Protein AF-A0A328P4Y3-F1 (afdb_monomer_lite)

pLDDT: mean 81.54, std 21.52, range [33.09, 98.69]

Organism: NCBI:txid1379159

Foldseek 3Di:
DDDDDDDDDDDDDDDDDDDDDDPPPPPPPVPPDPQVVLLQVQLVVCQQVLVHSVQSSLLSVLQQQQHKGWGFDQDPVNDHTDIDIDGQLAGHDDSVLSLLLSQLLCQLCVLLVHNRDDPVSSCCQAQWDWDQGPVGIDTHCHSSNCVRVVDDSVVSCVVSQWDQDPVSHTDRPPDD

Sequence (176 aa):
MKKRVKLFSSLGMAVVLCMSGFYASAADLSAAAPGDRESDALTDAYTAFAGSSSNAHALVEGLLNGSRITLVMPSSSGKSSAPTSFTPKTGKLGYDNVRMALALAQAALAKAQITQPTAAQIEAVLNGGAIMAPYGPAQMPGVLALRSRGQVWGNISKALGVKLAADGSVAAADSP

Secondary structure (DSSP, 8-state):
---------------------------------HHHHHHHHHHHHHHHHHTSHHHHHHHHHHHHHT--EEEEE--TTSPPPEEEEE--SSS---HHHHHHHHHHHHHHHHHTT-SS--HHHHHHHHH-EEEEETTEEEEE--HHHHHHTT--HHHHHHHHTEEE-TTS-EEEPPP-

Structure (mmCIF, N/CA/C/O backbone):
data_AF-A0A328P4Y3-F1
#
_entry.id   AF-A0A328P4Y3-F1
#
loop_
_atom_site.group_PDB
_atom_site.id
_atom_site.type_symbol
_atom_site.label_atom_id
_atom_site.label_alt_id
_atom_site.label_comp_id
_atom_site.label_asym_id
_atom_site.label_entity_id
_atom_site.label_seq_id
_atom_site.pdbx_PDB_ins_code
_atom_site.Cartn_x
_atom_site.Cartn_y
_atom_site.Cartn_z
_atom_site.occupancy
_atom_site.B_iso_or_equiv
_atom_site.auth_seq_id
_atom_site.auth_comp_id
_atom_site.auth_asym_id
_atom_site.auth_atom_id
_atom_site.pdbx_PDB_model_num
ATOM 1 N N . MET A 1 1 ? -35.578 -55.097 -15.927 1.00 35.56 1 MET A N 1
ATOM 2 C CA . MET A 1 1 ? -35.135 -56.024 -16.993 1.00 35.56 1 MET A CA 1
ATOM 3 C C . MET A 1 1 ? -35.510 -55.446 -18.358 1.00 35.56 1 MET A C 1
ATOM 5 O O . MET A 1 1 ? -36.675 -55.153 -18.545 1.00 35.56 1 MET A O 1
ATOM 9 N N . LYS A 1 2 ? -34.522 -55.312 -19.265 1.00 36.41 2 LYS A N 1
ATOM 10 C CA . LYS A 1 2 ? -34.615 -55.318 -20.751 1.00 36.41 2 LYS A CA 1
ATOM 11 C C . LYS A 1 2 ? -35.559 -54.271 -21.397 1.00 36.41 2 LYS A C 1
ATOM 13 O O . LYS A 1 2 ? -36.757 -54.480 -21.476 1.00 36.41 2 LYS A O 1
ATOM 18 N N . LYS A 1 3 ? -35.035 -53.090 -21.775 1.00 43.81 3 LYS A N 1
ATOM 19 C CA . LYS A 1 3 ? -34.617 -52.684 -23.152 1.00 43.81 3 LYS A CA 1
ATOM 20 C C . LYS A 1 3 ? -35.649 -53.038 -24.232 1.00 43.81 3 LYS A C 1
ATOM 22 O O . LYS A 1 3 ? -35.906 -54.227 -24.340 1.00 43.81 3 LYS A O 1
ATOM 27 N N . ARG A 1 4 ? -36.047 -52.084 -25.102 1.00 46.25 4 ARG A N 1
ATOM 28 C CA . ARG A 1 4 ? -35.934 -52.163 -26.588 1.00 46.25 4 ARG A CA 1
ATOM 29 C C . ARG A 1 4 ? -36.134 -50.801 -27.273 1.00 46.25 4 ARG A C 1
ATOM 31 O O . ARG A 1 4 ? -37.146 -50.141 -27.095 1.00 46.25 4 ARG A O 1
ATOM 38 N N . VAL A 1 5 ? -35.144 -50.463 -28.094 1.00 41.59 5 VAL A N 1
ATOM 39 C CA . VAL A 1 5 ? -35.124 -49.421 -29.128 1.00 41.59 5 VAL A CA 1
ATOM 40 C C . VAL A 1 5 ? -35.719 -50.002 -30.426 1.00 41.59 5 VAL A C 1
ATOM 42 O O . VAL A 1 5 ? -35.450 -51.162 -30.742 1.00 41.59 5 VAL A O 1
ATOM 45 N N . LYS A 1 6 ? -36.485 -49.197 -31.173 1.00 42.91 6 LYS A N 1
ATOM 46 C CA . LYS A 1 6 ? -36.820 -49.312 -32.614 1.00 42.91 6 LYS A CA 1
ATOM 47 C C . LYS A 1 6 ? -36.834 -47.856 -33.123 1.00 42.91 6 LYS A C 1
ATOM 49 O O . LYS A 1 6 ? -37.567 -47.071 -32.540 1.00 42.91 6 LYS A O 1
ATOM 54 N N . LEU A 1 7 ? -35.936 -47.316 -33.951 1.00 39.72 7 LEU A N 1
ATOM 55 C CA . LEU A 1 7 ? -35.417 -47.638 -35.291 1.00 39.72 7 LEU A CA 1
ATOM 56 C C . LEU A 1 7 ? -36.456 -47.601 -36.443 1.00 39.72 7 LEU A C 1
ATOM 58 O O . LEU A 1 7 ? -37.191 -48.562 -36.641 1.00 39.72 7 LEU A O 1
ATOM 62 N N . PHE A 1 8 ? -36.360 -46.495 -37.203 1.00 40.69 8 PHE A N 1
ATOM 63 C CA . PHE A 1 8 ? -36.543 -46.262 -38.653 1.00 40.69 8 PHE A CA 1
ATOM 64 C C . PHE A 1 8 ? -37.924 -46.171 -39.331 1.00 40.69 8 PHE A C 1
ATOM 66 O O . PHE A 1 8 ? -38.727 -47.093 -39.262 1.00 40.69 8 PHE A O 1
ATOM 73 N N . SER A 1 9 ? -38.078 -45.076 -40.104 1.00 33.09 9 SER A N 1
ATOM 74 C CA . SER A 1 9 ? -38.685 -44.899 -41.455 1.00 33.09 9 SER A CA 1
ATOM 75 C C . SER A 1 9 ? -39.312 -43.486 -41.497 1.00 33.09 9 SER A C 1
ATOM 77 O O . SER A 1 9 ? -40.004 -43.142 -40.550 1.00 33.09 9 SER A O 1
ATOM 79 N N . SER A 1 10 ? -39.124 -42.543 -42.429 1.00 39.12 10 SER A N 1
ATOM 80 C CA . SER A 1 10 ? -38.811 -42.503 -43.867 1.00 39.12 10 SER A CA 1
ATOM 81 C C . SER A 1 10 ? -38.404 -41.043 -44.197 1.00 39.12 10 SER A C 1
ATOM 83 O O . SER A 1 10 ? -39.036 -40.120 -43.693 1.00 39.12 10 SER A O 1
ATOM 85 N N . LEU A 1 11 ? -37.255 -40.790 -44.834 1.00 42.94 11 LEU A N 1
ATOM 86 C CA . LEU A 1 11 ? -37.081 -40.328 -46.230 1.00 42.94 11 LEU A CA 1
ATOM 87 C C . LEU A 1 11 ? -37.892 -39.080 -46.666 1.00 42.94 11 LEU A C 1
ATOM 89 O O . LEU A 1 11 ? -39.115 -39.128 -46.744 1.00 42.94 11 LEU A O 1
ATOM 93 N N . GLY A 1 12 ? -37.184 -38.006 -47.050 1.00 41.88 12 GLY A N 1
ATOM 94 C CA . GLY A 1 12 ? -37.745 -36.829 -47.732 1.00 41.88 12 GLY A CA 1
ATOM 95 C C . GLY A 1 12 ? -36.755 -35.660 -47.849 1.00 41.88 12 GLY A C 1
ATOM 96 O O . GLY A 1 12 ? -36.703 -34.796 -46.985 1.00 41.88 12 GLY A O 1
ATOM 97 N N . MET A 1 13 ? -35.943 -35.671 -48.905 1.00 45.19 13 MET A N 1
ATOM 98 C CA . MET A 1 13 ? -34.891 -34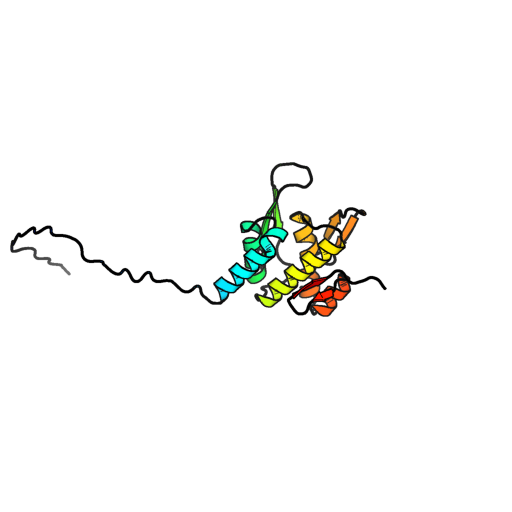.708 -49.265 1.00 45.19 13 MET A CA 1
ATOM 99 C C . MET A 1 13 ? -35.459 -33.415 -49.874 1.00 45.19 13 MET A C 1
ATOM 101 O O . MET A 1 13 ? -36.274 -33.497 -50.785 1.00 45.19 13 MET A O 1
ATOM 105 N N . ALA A 1 14 ? -34.947 -32.247 -49.466 1.00 43.31 14 ALA A N 1
ATOM 106 C CA . ALA A 1 14 ? -34.827 -31.066 -50.332 1.00 43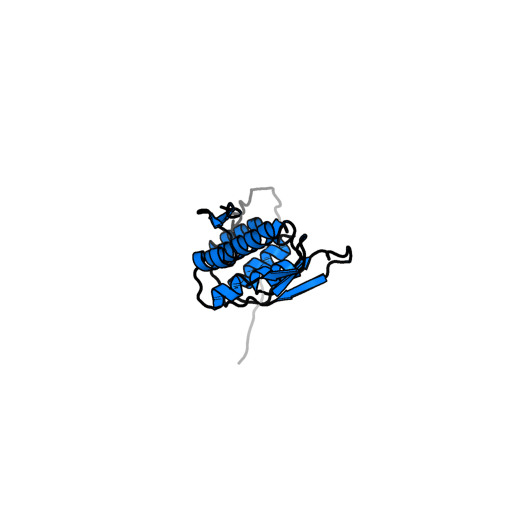.31 14 ALA A CA 1
ATOM 107 C C . ALA A 1 14 ? -33.817 -30.064 -49.747 1.00 43.31 14 ALA A C 1
ATOM 109 O O . ALA A 1 14 ? -34.069 -29.396 -48.747 1.00 43.31 14 ALA A O 1
ATOM 110 N N . VAL A 1 15 ? -32.658 -29.977 -50.398 1.00 53.50 15 VAL A N 1
ATOM 111 C CA . VAL A 1 15 ? -31.688 -28.888 -50.253 1.00 53.50 15 VAL A CA 1
ATOM 112 C C . VAL A 1 15 ? -32.245 -27.667 -50.980 1.00 53.50 15 VAL A C 1
ATOM 114 O O . VAL A 1 15 ? -32.476 -27.739 -52.183 1.00 53.50 15 VAL A O 1
ATOM 117 N N . VAL A 1 16 ? -32.399 -26.543 -50.278 1.00 48.06 16 VAL A N 1
ATOM 118 C CA . VAL A 1 16 ? -32.459 -25.210 -50.893 1.00 48.06 16 VAL A CA 1
ATOM 119 C C . VAL A 1 16 ? -31.560 -24.275 -50.087 1.00 48.06 16 VAL A C 1
ATOM 121 O O . VAL A 1 16 ? -31.859 -23.897 -48.958 1.00 48.06 16 VAL A O 1
ATOM 124 N N . LEU A 1 17 ? -30.421 -23.944 -50.691 1.00 51.50 17 LEU A N 1
ATOM 125 C CA . LEU A 1 17 ? -29.518 -22.860 -50.317 1.00 51.50 17 LEU A CA 1
ATOM 126 C C . LEU A 1 17 ? -30.107 -21.551 -50.855 1.00 51.50 17 LEU A C 1
ATOM 128 O O . LEU A 1 17 ? -30.175 -21.400 -52.071 1.00 51.50 17 LEU A O 1
ATOM 132 N N . CYS A 1 18 ? -30.483 -20.610 -49.984 1.00 34.12 18 CYS A N 1
ATOM 133 C CA . CYS A 1 18 ? -30.640 -19.194 -50.333 1.00 34.12 18 CYS A CA 1
ATOM 134 C C . CYS A 1 18 ? -30.425 -18.286 -49.106 1.00 34.12 18 CYS A C 1
ATOM 136 O O . CYS A 1 18 ? -31.217 -18.278 -48.173 1.00 34.12 18 CYS A O 1
ATOM 138 N N . MET A 1 19 ? -29.311 -17.550 -49.153 1.00 47.19 19 MET A N 1
ATOM 139 C CA . MET A 1 19 ? -29.141 -16.133 -48.795 1.00 47.19 19 MET A CA 1
ATOM 140 C C . MET A 1 19 ? -29.849 -15.547 -47.554 1.00 47.19 19 MET A C 1
ATOM 142 O O . MET A 1 19 ? -31.032 -15.234 -47.562 1.00 47.19 19 MET A O 1
ATOM 146 N N . SER A 1 20 ? -29.006 -15.247 -46.558 1.00 52.22 20 SER A N 1
ATOM 147 C CA . SER A 1 20 ? -28.922 -13.980 -45.806 1.00 52.22 20 SER A CA 1
ATOM 148 C C . SER A 1 20 ? -30.215 -13.340 -45.280 1.00 52.22 20 SER A C 1
ATOM 150 O O . SER A 1 20 ? -30.851 -12.531 -45.950 1.00 52.22 20 SER A O 1
ATOM 152 N N . GLY A 1 21 ? -30.466 -13.554 -43.990 1.00 48.31 21 GLY A N 1
ATOM 153 C CA . GLY A 1 21 ? -31.237 -12.656 -43.137 1.00 48.31 21 GLY A CA 1
ATOM 154 C C . GLY A 1 21 ? -30.592 -12.651 -41.756 1.00 48.31 21 GLY A C 1
ATOM 155 O O . GLY A 1 21 ? -30.420 -13.709 -41.160 1.00 48.31 21 GLY A O 1
ATOM 156 N N . PHE A 1 22 ? -30.150 -11.478 -41.308 1.00 48.09 22 PHE A N 1
ATOM 157 C CA . PHE A 1 22 ? -29.482 -11.225 -40.031 1.00 48.09 22 PHE A CA 1
ATOM 158 C C . PHE A 1 22 ? -30.107 -12.017 -38.867 1.00 48.09 22 PHE A C 1
ATOM 160 O O . PHE A 1 22 ? -31.224 -11.724 -38.444 1.00 48.09 22 PHE A O 1
ATOM 167 N N . TYR A 1 23 ? -29.354 -12.949 -38.277 1.00 52.16 23 TYR A N 1
ATOM 168 C CA . TYR A 1 23 ? -29.547 -13.250 -36.864 1.00 52.16 23 TYR A CA 1
ATOM 169 C C . TYR A 1 23 ? -29.032 -12.029 -36.109 1.00 52.16 23 TYR A C 1
ATOM 171 O O . TYR A 1 23 ? -27.825 -11.803 -36.026 1.00 52.16 23 TYR A O 1
ATOM 179 N N . ALA A 1 24 ? -29.945 -11.212 -35.591 1.00 48.97 24 ALA A N 1
ATOM 180 C CA . ALA A 1 24 ? -29.613 -10.330 -34.490 1.00 48.97 24 ALA A CA 1
ATOM 181 C C . ALA A 1 24 ? -29.243 -11.235 -33.308 1.00 48.97 24 ALA A C 1
ATOM 183 O O . ALA A 1 24 ? -30.097 -11.635 -32.520 1.00 48.97 24 ALA A O 1
ATOM 184 N N . SER A 1 25 ? -27.969 -11.621 -33.221 1.00 52.69 25 SER A N 1
ATOM 185 C CA . SER A 1 25 ? -27.397 -12.036 -31.953 1.00 52.69 25 SER A CA 1
ATOM 186 C C . SER A 1 25 ? -27.574 -10.840 -31.033 1.00 52.69 25 SER A C 1
ATOM 188 O O . SER A 1 25 ? -26.874 -9.837 -31.168 1.00 52.69 25 SER A O 1
ATOM 190 N N . ALA A 1 26 ? -28.546 -10.923 -30.127 1.00 54.84 26 ALA A N 1
ATOM 191 C CA . ALA A 1 26 ? -28.462 -10.182 -28.889 1.00 54.84 26 ALA A CA 1
ATOM 192 C C . ALA A 1 26 ? -27.144 -10.639 -28.263 1.00 54.84 26 ALA A C 1
ATOM 194 O O . ALA A 1 26 ? -27.047 -11.741 -27.730 1.00 54.84 26 ALA A O 1
ATOM 195 N N . ALA A 1 27 ? -26.083 -9.858 -28.470 1.00 52.09 27 ALA A N 1
ATOM 196 C CA . ALA A 1 27 ? -24.907 -9.980 -27.648 1.00 52.09 27 ALA A CA 1
ATOM 197 C C . ALA A 1 27 ? -25.427 -9.773 -26.229 1.00 52.09 27 ALA A C 1
ATOM 199 O O . ALA A 1 27 ? -25.892 -8.682 -25.895 1.00 52.09 27 ALA A O 1
ATOM 200 N N . ASP A 1 28 ? -25.436 -10.850 -25.448 1.00 45.31 28 ASP A N 1
ATOM 201 C CA . ASP A 1 28 ? -25.497 -10.794 -24.000 1.00 45.31 28 ASP A CA 1
ATOM 202 C C . ASP A 1 28 ? -24.308 -9.925 -23.574 1.00 45.31 28 ASP A C 1
ATOM 204 O O . ASP A 1 28 ? -23.190 -10.392 -23.357 1.00 45.31 28 ASP A O 1
ATOM 208 N N . LEU A 1 29 ? -24.520 -8.608 -23.553 1.00 45.66 29 LEU A N 1
ATOM 209 C CA . LEU A 1 29 ? -23.686 -7.686 -22.813 1.00 45.66 29 LEU A CA 1
ATOM 210 C C . LEU A 1 29 ? -23.975 -8.031 -21.360 1.00 45.66 29 LEU A C 1
ATOM 212 O O . LEU A 1 29 ? -24.850 -7.436 -20.735 1.00 45.66 29 LEU A O 1
ATOM 216 N N . SER A 1 30 ? -23.281 -9.055 -20.861 1.00 50.97 30 SER A N 1
ATOM 217 C CA . SER A 1 30 ? -23.237 -9.371 -19.445 1.00 50.97 30 SER A CA 1
ATOM 218 C C . SER A 1 30 ? -22.736 -8.113 -18.755 1.00 50.97 30 SER A C 1
ATOM 220 O O . SER A 1 30 ? -21.541 -7.818 -18.747 1.00 50.97 30 SER A O 1
ATOM 222 N N . ALA A 1 31 ? -23.670 -7.308 -18.255 1.00 63.25 31 ALA A N 1
ATOM 223 C CA . ALA A 1 31 ? -23.354 -6.153 -17.453 1.00 63.25 31 ALA A CA 1
ATOM 224 C C . ALA A 1 31 ? -22.571 -6.691 -16.255 1.00 63.25 31 ALA A C 1
ATOM 226 O O . ALA A 1 31 ? -23.132 -7.432 -15.451 1.00 63.25 31 ALA A O 1
ATOM 227 N N . ALA A 1 32 ? -21.280 -6.354 -16.180 1.00 61.28 32 ALA A N 1
ATOM 228 C CA . ALA A 1 32 ? -20.402 -6.772 -15.091 1.00 61.28 32 ALA A CA 1
ATOM 229 C C . ALA A 1 32 ? -21.109 -6.574 -13.741 1.00 61.28 32 ALA A C 1
ATOM 231 O O . ALA A 1 32 ? -21.872 -5.609 -13.581 1.00 61.28 32 ALA A O 1
ATOM 232 N N . ALA A 1 33 ? -20.919 -7.475 -12.778 1.00 73.56 33 ALA A N 1
ATOM 233 C CA . ALA A 1 33 ? -21.539 -7.289 -11.474 1.00 73.56 33 ALA A CA 1
ATOM 234 C C . ALA A 1 33 ? -21.006 -5.982 -10.843 1.00 73.56 33 ALA A C 1
ATOM 236 O O . ALA A 1 33 ? -19.908 -5.532 -11.178 1.00 73.56 33 ALA A O 1
ATOM 237 N N . PRO A 1 34 ? -21.750 -5.318 -9.940 1.00 72.81 34 PRO A N 1
ATOM 238 C CA . PRO A 1 34 ? -21.285 -4.076 -9.315 1.00 72.81 34 PRO A CA 1
ATOM 239 C C . PRO A 1 34 ? -19.897 -4.192 -8.659 1.00 72.81 34 PRO A C 1
ATOM 241 O O . PRO A 1 34 ? -19.129 -3.239 -8.711 1.00 72.81 34 PRO A O 1
ATOM 244 N N . GLY A 1 35 ? -19.562 -5.360 -8.093 1.00 77.81 35 GLY A N 1
ATOM 245 C CA . GLY A 1 35 ? -18.243 -5.628 -7.506 1.00 77.81 35 GLY A CA 1
ATOM 246 C C . GLY A 1 35 ? -17.115 -5.748 -8.534 1.00 77.81 35 GLY A C 1
ATOM 247 O O . GLY A 1 35 ? -16.002 -5.305 -8.260 1.00 77.81 35 GLY A O 1
ATOM 248 N N . ASP A 1 36 ? -17.406 -6.265 -9.728 1.00 86.44 36 ASP A N 1
ATOM 249 C CA . ASP A 1 36 ? -16.418 -6.370 -10.808 1.00 86.44 36 ASP A CA 1
ATOM 250 C C . ASP A 1 36 ? -15.983 -4.968 -11.250 1.00 86.44 36 ASP A C 1
ATOM 252 O O . ASP A 1 36 ? -14.795 -4.675 -11.309 1.00 86.44 36 ASP A O 1
ATOM 256 N N . ARG A 1 37 ? -16.948 -4.049 -11.418 1.00 92.19 37 ARG A N 1
ATOM 257 C CA . ARG A 1 37 ? -16.657 -2.654 -11.792 1.00 92.19 37 ARG A CA 1
ATOM 258 C C . ARG A 1 37 ? -15.780 -1.928 -10.772 1.00 92.19 37 ARG A C 1
ATOM 260 O O . ARG A 1 37 ? -14.919 -1.149 -11.165 1.00 92.19 37 ARG A O 1
ATOM 267 N N . GLU A 1 38 ? -16.008 -2.148 -9.479 1.00 92.50 38 GLU A N 1
ATOM 268 C CA . GLU A 1 38 ? -15.196 -1.522 -8.428 1.00 92.50 38 GLU A CA 1
ATOM 269 C C . GLU A 1 38 ? -13.793 -2.153 -8.353 1.00 92.50 38 GLU A C 1
ATOM 271 O O . GLU A 1 38 ? -12.813 -1.439 -8.143 1.00 92.50 38 GLU A O 1
ATOM 276 N N . SER A 1 39 ? -13.668 -3.471 -8.570 1.00 93.81 39 SER A N 1
ATOM 277 C CA . SER A 1 39 ? -12.360 -4.145 -8.647 1.00 93.81 39 SER A CA 1
ATOM 278 C C . SER A 1 39 ? -11.534 -3.633 -9.830 1.00 93.81 39 SER A C 1
ATOM 280 O O . SER A 1 39 ? -10.354 -3.303 -9.667 1.00 93.81 39 SER A O 1
ATOM 282 N N . ASP A 1 40 ? -12.171 -3.482 -10.994 1.00 95.44 40 ASP A N 1
ATOM 283 C CA . ASP A 1 40 ? -11.560 -2.923 -12.201 1.00 95.44 40 ASP A CA 1
ATOM 284 C C . ASP A 1 40 ? -11.114 -1.474 -11.965 1.00 95.44 40 ASP A C 1
ATOM 286 O O . ASP A 1 40 ? -9.957 -1.130 -12.208 1.00 95.44 40 ASP A O 1
ATOM 290 N N . ALA A 1 41 ? -11.983 -0.641 -11.381 1.00 94.81 41 ALA A N 1
ATOM 291 C CA . ALA A 1 41 ? -11.663 0.753 -11.077 1.00 94.81 41 ALA A CA 1
ATOM 292 C C . ALA A 1 41 ? -10.467 0.893 -10.118 1.00 94.81 41 ALA A C 1
ATOM 294 O O . ALA A 1 41 ? -9.600 1.747 -10.323 1.00 94.81 41 ALA A O 1
ATOM 295 N N . LEU A 1 42 ? -10.381 0.052 -9.080 1.00 95.81 42 LEU A N 1
ATOM 296 C CA . LEU A 1 42 ? -9.221 0.033 -8.183 1.00 95.81 42 LEU A CA 1
ATOM 297 C C . LEU A 1 42 ? -7.962 -0.474 -8.893 1.00 95.81 42 LEU A C 1
ATOM 299 O O . LEU A 1 42 ? -6.879 0.079 -8.693 1.00 95.81 42 LEU A O 1
ATOM 303 N N . THR A 1 43 ? -8.085 -1.507 -9.723 1.00 97.69 43 THR A N 1
ATOM 304 C CA . THR A 1 43 ? -6.962 -2.049 -10.498 1.00 97.69 43 THR A CA 1
ATOM 305 C C . THR A 1 43 ? -6.369 -0.980 -11.416 1.00 97.69 43 THR A C 1
ATOM 307 O O . THR A 1 43 ? -5.151 -0.773 -11.424 1.00 97.69 43 THR A O 1
ATOM 310 N N . ASP A 1 44 ? -7.218 -0.237 -12.120 1.00 96.44 44 ASP A N 1
ATOM 311 C CA . ASP A 1 44 ? -6.801 0.868 -12.979 1.00 96.44 44 ASP A CA 1
ATOM 312 C C . ASP A 1 44 ? -6.135 1.984 -12.164 1.00 96.44 44 ASP A C 1
ATOM 314 O O . ASP A 1 44 ? -5.012 2.397 -12.473 1.00 96.44 44 ASP A O 1
ATOM 318 N N . ALA A 1 45 ? -6.767 2.412 -11.065 1.00 95.19 45 ALA A N 1
ATOM 319 C CA . ALA A 1 45 ? -6.264 3.487 -10.209 1.00 95.19 45 ALA A CA 1
ATOM 320 C C . ALA A 1 45 ? -4.868 3.200 -9.624 1.00 95.19 45 ALA A C 1
ATOM 322 O O . ALA A 1 45 ? -4.066 4.121 -9.460 1.00 95.19 45 ALA A O 1
ATOM 323 N N . TYR A 1 46 ? -4.553 1.933 -9.333 1.00 95.69 46 TYR A N 1
ATOM 324 C CA . TYR A 1 46 ? -3.288 1.535 -8.704 1.00 95.69 46 TYR A CA 1
ATOM 325 C C . TYR A 1 46 ? -2.304 0.831 -9.649 1.00 95.69 46 TYR A C 1
ATOM 327 O O . TYR A 1 46 ? -1.253 0.369 -9.197 1.00 95.69 46 TYR A O 1
ATOM 335 N N . THR A 1 47 ? -2.565 0.802 -10.960 1.00 96.12 47 THR A N 1
ATOM 336 C CA . THR A 1 47 ? -1.660 0.200 -11.958 1.00 96.12 47 THR A CA 1
ATOM 337 C C . THR A 1 47 ? -0.265 0.825 -11.931 1.00 96.12 47 THR A C 1
ATOM 339 O O . THR A 1 47 ? 0.734 0.105 -11.885 1.00 96.12 47 THR A O 1
ATOM 342 N N . ALA A 1 48 ? -0.175 2.158 -11.899 1.00 93.56 48 ALA A N 1
ATOM 343 C CA . ALA A 1 48 ? 1.113 2.850 -11.831 1.00 93.56 48 ALA A CA 1
ATOM 344 C C . ALA A 1 48 ? 1.849 2.558 -10.513 1.00 93.56 48 ALA A C 1
ATOM 346 O O . ALA A 1 48 ? 3.052 2.304 -10.514 1.00 93.56 48 ALA A O 1
ATOM 347 N N . PHE A 1 49 ? 1.113 2.532 -9.399 1.00 93.94 49 PHE A N 1
ATOM 348 C CA . PHE A 1 49 ? 1.651 2.228 -8.074 1.00 93.94 49 PHE A CA 1
ATOM 349 C C . PHE A 1 49 ? 2.217 0.803 -7.989 1.00 93.94 49 PHE A C 1
ATOM 351 O O . PHE A 1 49 ? 3.290 0.595 -7.431 1.00 93.94 49 PHE A O 1
ATOM 358 N N . ALA A 1 50 ? 1.527 -0.172 -8.582 1.00 95.44 50 ALA A N 1
ATOM 359 C CA . ALA A 1 50 ? 1.932 -1.577 -8.600 1.00 95.44 50 ALA A CA 1
ATOM 360 C C . ALA A 1 50 ? 2.930 -1.922 -9.728 1.00 95.44 50 ALA A C 1
ATOM 362 O O . ALA A 1 50 ? 3.394 -3.061 -9.841 1.00 95.44 50 ALA A O 1
ATOM 363 N N . GLY A 1 51 ? 3.224 -0.957 -10.604 1.00 93.25 51 GLY A N 1
ATOM 364 C CA . GLY A 1 51 ? 4.077 -1.090 -11.787 1.00 93.25 51 GLY A CA 1
ATOM 365 C C . GLY A 1 51 ? 3.491 -1.902 -12.948 1.00 93.25 51 GLY A C 1
ATOM 366 O O . GLY A 1 51 ? 4.127 -1.984 -13.994 1.00 93.25 51 GLY A O 1
ATOM 367 N N . SER A 1 52 ? 2.315 -2.516 -12.794 1.00 95.62 52 SER A N 1
ATOM 368 C CA . SER A 1 52 ? 1.558 -3.163 -13.875 1.00 95.62 52 SER A CA 1
ATOM 369 C C . SER A 1 52 ? 0.109 -3.423 -13.454 1.00 95.62 52 SER A C 1
ATOM 371 O O . SER A 1 52 ? -0.183 -3.524 -12.260 1.00 95.62 52 SER A O 1
ATOM 373 N N . SER A 1 53 ? -0.788 -3.606 -14.428 1.00 97.00 53 SER A N 1
ATOM 374 C CA . SER A 1 53 ? -2.188 -3.975 -14.170 1.00 97.00 53 SER A CA 1
ATOM 375 C C . SER A 1 53 ? -2.307 -5.342 -13.492 1.00 97.00 53 SER A C 1
ATOM 377 O O . SER A 1 53 ? -3.081 -5.499 -12.554 1.00 97.00 53 SER A O 1
ATOM 379 N N . SER A 1 54 ? -1.473 -6.315 -13.878 1.00 97.94 54 SER A N 1
ATOM 380 C CA . SER A 1 54 ? -1.448 -7.640 -13.240 1.00 97.94 54 SER A CA 1
ATOM 381 C C . SER A 1 54 ? -1.069 -7.567 -11.758 1.00 97.94 54 SER A C 1
ATOM 383 O O . SER A 1 54 ? -1.650 -8.282 -10.942 1.00 97.94 54 SER A O 1
ATOM 385 N N . ASN A 1 55 ? -0.106 -6.715 -11.394 1.00 98.06 55 ASN A N 1
ATOM 386 C CA . ASN A 1 55 ? 0.278 -6.516 -9.996 1.00 98.06 55 ASN A CA 1
ATOM 387 C C . ASN A 1 55 ? -0.804 -5.752 -9.219 1.00 98.06 55 ASN A C 1
ATOM 389 O O . ASN A 1 55 ? -1.055 -6.074 -8.059 1.00 98.06 55 ASN A O 1
ATOM 393 N N . ALA A 1 56 ? -1.449 -4.759 -9.839 1.00 98.19 56 ALA A N 1
ATOM 394 C CA . ALA A 1 56 ? -2.539 -4.016 -9.210 1.00 98.19 56 ALA A CA 1
ATOM 395 C C . ALA A 1 56 ? -3.744 -4.919 -8.933 1.00 98.19 56 ALA A C 1
ATOM 397 O O . ALA A 1 56 ? -4.238 -4.936 -7.809 1.00 98.19 56 ALA A O 1
ATOM 398 N N . HIS A 1 57 ? -4.129 -5.757 -9.895 1.00 98.44 57 HIS A N 1
ATOM 399 C CA . HIS A 1 57 ? -5.164 -6.768 -9.703 1.00 98.44 57 HIS A CA 1
ATOM 400 C C . HIS A 1 57 ? -4.793 -7.735 -8.566 1.00 98.44 57 HIS A C 1
ATOM 402 O O . HIS A 1 57 ? -5.606 -8.007 -7.687 1.00 98.44 57 HIS A O 1
ATOM 408 N N . ALA A 1 58 ? -3.538 -8.205 -8.514 1.00 98.56 58 ALA A N 1
ATOM 409 C CA . ALA A 1 58 ? -3.064 -9.061 -7.423 1.00 98.56 58 ALA A CA 1
ATOM 410 C C . ALA A 1 58 ? -3.132 -8.371 -6.047 1.00 98.56 58 ALA A C 1
ATOM 412 O O . ALA A 1 58 ? -3.479 -9.020 -5.059 1.00 98.56 58 ALA A O 1
ATOM 413 N N . LEU A 1 59 ? -2.828 -7.068 -5.966 1.00 98.25 59 LEU A N 1
ATOM 414 C CA . LEU A 1 59 ? -3.007 -6.278 -4.743 1.00 98.25 59 LEU A CA 1
ATOM 415 C C . LEU A 1 59 ? -4.481 -6.197 -4.348 1.00 98.25 59 LEU A C 1
ATOM 417 O O . LEU A 1 59 ? -4.810 -6.496 -3.202 1.00 98.25 59 LEU A O 1
ATOM 421 N N . VAL A 1 60 ? -5.354 -5.799 -5.274 1.00 98.38 60 VAL A N 1
ATOM 422 C CA . VAL A 1 60 ? -6.786 -5.607 -5.014 1.00 98.38 60 VAL A CA 1
ATOM 423 C C . VAL A 1 60 ? -7.421 -6.920 -4.559 1.00 98.38 60 VAL A C 1
ATOM 425 O O . VAL A 1 60 ? -7.941 -6.984 -3.445 1.00 98.38 60 VAL A O 1
ATOM 428 N N . GLU A 1 61 ? -7.276 -7.997 -5.330 1.00 98.25 61 GLU A N 1
ATOM 429 C CA . GLU A 1 61 ? -7.830 -9.311 -4.986 1.00 98.25 61 GLU A CA 1
ATOM 430 C C . GLU A 1 61 ? -7.238 -9.879 -3.696 1.00 98.25 61 GLU A C 1
ATOM 432 O O . GLU A 1 61 ? -7.954 -10.432 -2.853 1.00 98.25 61 GLU A O 1
ATOM 437 N N . GLY A 1 62 ? -5.929 -9.721 -3.494 1.00 98.50 62 GLY A N 1
ATOM 438 C CA . GLY A 1 62 ? -5.269 -10.175 -2.278 1.00 98.50 62 GLY A CA 1
ATOM 439 C C . GLY A 1 62 ? -5.785 -9.458 -1.031 1.00 98.50 62 GLY A C 1
ATOM 440 O O . GLY A 1 62 ? -6.028 -10.105 -0.012 1.00 98.50 62 GLY A O 1
ATOM 441 N N . LEU A 1 63 ? -6.024 -8.147 -1.111 1.00 98.56 63 LEU A N 1
ATOM 442 C CA . LEU A 1 63 ? -6.568 -7.352 -0.008 1.00 98.56 63 LEU A CA 1
ATOM 443 C C . LEU A 1 63 ? -8.060 -7.619 0.233 1.00 98.56 63 LEU A C 1
ATOM 445 O O . LEU A 1 63 ? -8.468 -7.746 1.391 1.00 98.56 63 LEU A O 1
ATOM 449 N N . LEU A 1 64 ? -8.860 -7.766 -0.828 1.00 98.12 64 LEU A N 1
ATOM 450 C CA . LEU A 1 64 ? -10.278 -8.126 -0.725 1.00 98.12 64 LEU A CA 1
ATOM 451 C C . LEU A 1 64 ? -10.453 -9.483 -0.037 1.00 98.12 64 LEU A C 1
ATOM 453 O O . LEU A 1 64 ? -11.268 -9.648 0.874 1.00 98.12 64 LEU A O 1
ATOM 457 N N . ASN A 1 65 ? -9.623 -10.453 -0.418 1.00 97.81 65 ASN A N 1
ATOM 458 C CA . ASN A 1 65 ? -9.719 -11.820 0.078 1.00 97.81 65 ASN A CA 1
ATOM 459 C C . ASN A 1 65 ? -8.866 -12.099 1.323 1.00 97.81 65 ASN A C 1
ATOM 461 O O . ASN A 1 65 ? -9.004 -13.176 1.908 1.00 97.81 65 ASN A O 1
ATOM 465 N N . GLY A 1 66 ? -8.026 -11.153 1.759 1.00 97.50 66 GLY A N 1
ATOM 466 C CA . GLY A 1 66 ? -7.065 -11.364 2.848 1.00 97.50 66 GLY A CA 1
ATOM 467 C C . GLY A 1 66 ? -6.086 -12.502 2.538 1.00 97.50 66 GLY A C 1
ATOM 468 O O . GLY A 1 66 ? -5.746 -13.292 3.416 1.00 97.50 66 GLY A O 1
ATOM 469 N N . SER A 1 67 ? -5.705 -12.639 1.269 1.00 98.06 67 SER A N 1
ATOM 470 C CA . SER A 1 67 ? -4.927 -13.761 0.744 1.00 98.06 67 SER A CA 1
ATOM 471 C C . SER A 1 67 ? -3.518 -13.329 0.332 1.00 98.06 67 SER A C 1
ATOM 473 O O . SER A 1 67 ? -3.181 -12.145 0.354 1.00 98.06 67 SER A O 1
ATOM 475 N N . ARG A 1 68 ? -2.655 -14.301 0.013 1.00 98.25 68 ARG A N 1
ATOM 476 C CA . ARG A 1 68 ? -1.281 -14.025 -0.424 1.00 98.25 68 ARG A CA 1
ATOM 477 C C . ARG A 1 68 ? -1.296 -13.188 -1.705 1.00 98.25 68 ARG A C 1
ATOM 479 O O . ARG A 1 68 ? -1.914 -13.573 -2.689 1.00 98.25 68 ARG A O 1
ATOM 486 N N . ILE A 1 69 ? -0.528 -12.109 -1.692 1.00 98.69 69 ILE A N 1
ATOM 487 C CA . ILE A 1 69 ? -0.246 -11.242 -2.831 1.00 98.69 69 ILE A CA 1
ATOM 488 C C . ILE A 1 69 ? 1.126 -11.619 -3.377 1.00 98.69 69 ILE A C 1
ATOM 490 O O . ILE A 1 69 ? 2.063 -11.801 -2.599 1.00 98.69 69 ILE A O 1
ATOM 494 N N . THR A 1 70 ? 1.257 -11.696 -4.699 1.00 98.31 70 THR A N 1
ATOM 495 C CA . THR A 1 70 ? 2.540 -11.873 -5.385 1.00 98.31 70 THR A CA 1
ATOM 496 C C . THR A 1 70 ? 2.702 -10.770 -6.419 1.00 98.31 70 THR A C 1
ATOM 498 O O . THR A 1 70 ? 1.878 -10.648 -7.321 1.00 98.31 70 THR A O 1
ATOM 501 N N . LEU A 1 71 ? 3.766 -9.978 -6.289 1.00 97.31 71 LEU A N 1
ATOM 502 C CA . LEU A 1 71 ? 4.104 -8.902 -7.217 1.00 97.31 71 LEU A CA 1
ATOM 503 C C . LEU A 1 71 ? 5.363 -9.268 -7.987 1.00 97.31 71 LEU A C 1
ATOM 505 O O . LEU A 1 71 ? 6.346 -9.720 -7.397 1.00 97.31 71 LEU A O 1
ATOM 509 N N . VAL A 1 72 ? 5.346 -9.030 -9.294 1.00 95.25 72 VAL A N 1
ATOM 510 C CA . VAL A 1 72 ? 6.508 -9.208 -10.167 1.00 95.25 72 VAL A CA 1
ATOM 511 C C . VAL A 1 72 ? 6.905 -7.837 -10.687 1.00 95.25 72 VAL A C 1
ATOM 513 O O . VAL A 1 72 ? 6.221 -7.257 -11.528 1.00 95.25 72 VAL A O 1
ATOM 516 N N . MET A 1 73 ? 7.992 -7.290 -10.150 1.00 89.50 73 MET A N 1
ATOM 517 C CA . MET A 1 73 ? 8.469 -5.949 -10.493 1.00 89.50 73 MET A CA 1
ATOM 518 C C . MET A 1 73 ? 9.961 -5.978 -10.836 1.00 89.50 73 MET A C 1
ATOM 520 O O . MET A 1 73 ? 10.684 -6.846 -10.330 1.00 89.50 73 MET A O 1
ATOM 524 N N . PRO A 1 74 ? 10.441 -5.039 -11.672 1.00 78.19 74 PRO A N 1
ATOM 525 C CA . PRO A 1 74 ? 11.864 -4.874 -11.923 1.00 78.19 74 PRO A CA 1
ATOM 526 C C . PRO A 1 74 ? 12.628 -4.670 -10.613 1.00 78.19 74 PRO A C 1
ATOM 528 O O . PRO A 1 74 ? 12.179 -3.956 -9.714 1.00 78.19 74 PRO A O 1
ATOM 531 N N . SER A 1 75 ? 13.800 -5.292 -10.501 1.00 68.44 75 SER A N 1
ATOM 532 C CA . SER A 1 75 ? 14.681 -5.047 -9.362 1.00 68.44 75 SER A CA 1
ATOM 533 C C . SER A 1 75 ? 15.308 -3.655 -9.473 1.00 68.44 75 SER A C 1
ATOM 535 O O . SER A 1 75 ? 15.797 -3.277 -10.539 1.00 68.44 75 SER A O 1
ATOM 537 N N . SER A 1 76 ? 15.414 -2.932 -8.353 1.00 63.81 76 SER A N 1
ATOM 538 C CA . SER A 1 76 ? 16.164 -1.667 -8.272 1.00 63.81 76 SER A CA 1
ATOM 539 C C . SER A 1 76 ? 17.654 -1.812 -8.620 1.00 63.81 76 SER A C 1
ATOM 541 O O . SER A 1 76 ? 18.326 -0.820 -8.868 1.00 63.81 76 SER A O 1
ATOM 543 N N . SER A 1 77 ? 18.179 -3.043 -8.665 1.00 66.06 77 SER A N 1
ATOM 544 C CA . SER A 1 77 ? 19.559 -3.350 -9.067 1.00 66.06 77 SER A CA 1
ATOM 545 C C . SER A 1 77 ? 19.751 -3.522 -10.585 1.00 66.06 77 SER A C 1
ATOM 547 O O . SER A 1 77 ? 20.805 -4.001 -10.996 1.00 66.06 77 SER A O 1
ATOM 549 N N . GLY A 1 78 ? 18.738 -3.237 -11.416 1.00 60.41 78 GLY A N 1
ATOM 550 C CA . GLY A 1 78 ? 18.801 -3.427 -12.876 1.00 60.41 78 GLY A CA 1
ATOM 551 C C . GLY A 1 78 ? 18.807 -4.895 -13.329 1.00 60.41 78 GLY A C 1
ATOM 552 O O . GLY A 1 78 ? 19.097 -5.194 -14.484 1.00 60.41 78 GLY A O 1
ATOM 553 N N . LYS A 1 79 ? 18.510 -5.824 -12.415 1.00 60.56 79 LYS A N 1
ATOM 554 C CA . LYS A 1 79 ? 18.396 -7.266 -12.682 1.00 60.56 79 LYS A CA 1
ATOM 555 C C . LYS A 1 79 ? 16.973 -7.632 -13.116 1.00 60.56 79 LYS A C 1
ATOM 557 O O . LYS A 1 79 ? 16.039 -6.854 -12.923 1.00 60.56 79 LYS A O 1
ATO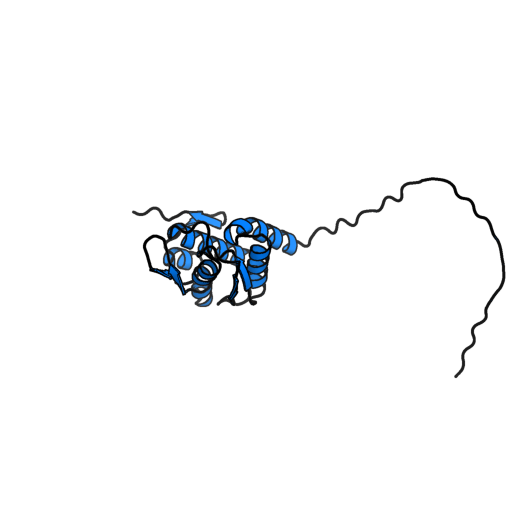M 562 N N . SER A 1 80 ? 16.833 -8.850 -13.645 1.00 71.19 80 SER A N 1
ATOM 563 C CA . SER A 1 80 ? 15.552 -9.460 -14.027 1.00 71.19 80 SER A CA 1
ATOM 564 C C . SER A 1 80 ? 14.495 -9.328 -12.925 1.00 71.19 80 SER A C 1
ATOM 566 O O . SER A 1 80 ? 14.831 -9.352 -11.736 1.00 71.19 80 SER A O 1
ATOM 568 N N . SER A 1 81 ? 13.227 -9.194 -13.319 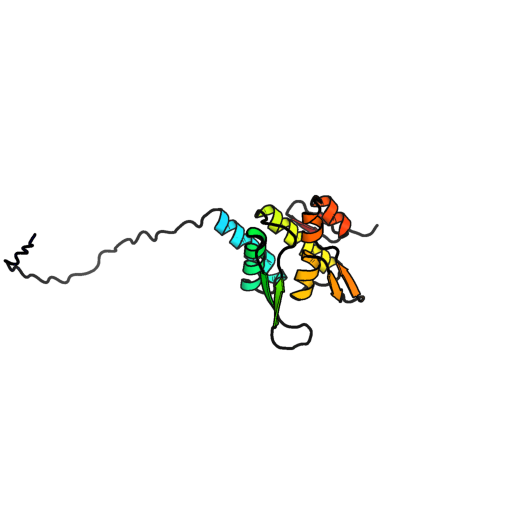1.00 80.69 81 SER A N 1
ATOM 569 C CA . SER A 1 81 ? 12.104 -9.099 -12.384 1.00 80.69 81 SER A CA 1
ATOM 570 C C . SER A 1 81 ? 12.091 -10.292 -11.430 1.00 80.69 81 SER A C 1
ATOM 572 O O . SER A 1 81 ? 12.205 -11.441 -11.860 1.00 80.69 81 SER A O 1
ATOM 574 N N . ALA A 1 82 ? 11.939 -10.021 -10.136 1.00 81.81 82 ALA A N 1
ATOM 575 C CA . ALA A 1 82 ? 11.865 -11.051 -9.106 1.00 81.81 82 ALA A CA 1
ATOM 576 C C . ALA A 1 82 ? 10.487 -11.011 -8.432 1.00 81.81 82 ALA A C 1
ATOM 578 O O . ALA A 1 82 ? 9.992 -9.918 -8.138 1.00 81.81 82 ALA A O 1
ATOM 579 N N . PRO A 1 83 ? 9.855 -12.170 -8.177 1.00 92.25 83 PRO A N 1
ATOM 580 C CA . PRO A 1 83 ? 8.603 -12.208 -7.445 1.00 92.25 83 PRO A CA 1
ATOM 581 C C . PRO A 1 83 ? 8.840 -11.869 -5.970 1.00 92.25 83 PRO A C 1
ATOM 583 O O . PRO A 1 83 ? 9.744 -12.401 -5.327 1.00 92.25 83 PRO A O 1
ATOM 586 N N . THR A 1 84 ? 7.989 -11.020 -5.406 1.00 95.19 84 THR A N 1
ATOM 587 C CA . THR A 1 84 ? 7.885 -10.791 -3.958 1.00 95.19 84 THR A CA 1
ATOM 588 C C . THR A 1 84 ? 6.487 -11.185 -3.522 1.00 95.19 84 THR A C 1
ATOM 590 O O . THR A 1 84 ? 5.510 -10.774 -4.145 1.00 95.19 84 THR A O 1
ATOM 593 N N . SER A 1 85 ? 6.386 -12.021 -2.487 1.00 97.56 85 SER A N 1
ATOM 594 C CA . SER A 1 85 ? 5.099 -12.505 -1.987 1.00 97.56 85 SER A CA 1
ATOM 595 C C . SER A 1 85 ? 4.914 -12.174 -0.521 1.00 97.56 85 SER A C 1
ATOM 597 O O . SER A 1 85 ? 5.804 -12.437 0.282 1.00 97.56 85 SER A O 1
ATOM 599 N N . PHE A 1 86 ? 3.732 -11.683 -0.169 1.00 98.38 86 PHE A N 1
ATOM 600 C CA . PHE A 1 86 ? 3.384 -11.335 1.202 1.00 98.38 86 PHE A CA 1
ATOM 601 C C . PHE A 1 86 ? 1.894 -11.543 1.460 1.00 98.38 86 PHE A C 1
ATOM 603 O O . PHE A 1 86 ? 1.082 -11.558 0.539 1.00 98.38 86 PHE A O 1
ATOM 610 N N . THR A 1 87 ? 1.525 -11.710 2.727 1.00 98.44 87 THR A N 1
ATOM 611 C CA . THR A 1 87 ? 0.120 -11.786 3.147 1.00 98.44 87 THR A CA 1
ATOM 612 C C . THR A 1 87 ? -0.245 -10.494 3.875 1.00 98.44 87 THR A C 1
ATOM 614 O O . THR A 1 87 ? 0.533 -10.064 4.734 1.00 98.44 87 THR A O 1
ATOM 617 N N . PRO A 1 88 ? -1.389 -9.856 3.571 1.00 98.25 88 PRO A N 1
ATOM 618 C CA . PRO A 1 88 ? -1.908 -8.733 4.345 1.00 98.25 88 PRO A CA 1
ATOM 619 C C . PRO A 1 88 ? -1.913 -9.030 5.850 1.00 98.25 88 PRO A C 1
ATOM 621 O O . PRO A 1 88 ? -2.380 -10.081 6.277 1.00 98.25 88 PRO A O 1
ATOM 624 N N . LYS A 1 89 ? -1.430 -8.098 6.681 1.00 97.56 89 LYS A N 1
ATOM 625 C CA . LYS A 1 89 ? -1.536 -8.213 8.153 1.00 97.56 89 LYS A CA 1
ATOM 626 C C . LYS A 1 89 ? -2.951 -7.971 8.694 1.00 97.56 89 LYS A C 1
ATOM 628 O O . LYS A 1 89 ? -3.160 -8.020 9.906 1.00 97.56 89 LYS A O 1
ATOM 633 N N . THR A 1 90 ? -3.905 -7.698 7.812 1.00 95.75 90 THR A N 1
ATOM 634 C CA . THR A 1 90 ? -5.344 -7.658 8.084 1.00 95.75 90 THR A CA 1
ATOM 635 C C . THR A 1 90 ? -6.016 -8.931 7.574 1.00 95.75 90 THR A C 1
ATOM 637 O O . THR A 1 90 ? -5.450 -9.663 6.770 1.00 95.75 90 THR A O 1
ATOM 640 N N . GLY A 1 91 ? -7.263 -9.163 7.988 1.00 94.69 91 GLY A N 1
ATOM 641 C CA . GLY A 1 91 ? -8.154 -10.060 7.251 1.00 94.69 91 GLY A CA 1
ATOM 642 C C . GLY A 1 91 ? -8.660 -9.423 5.951 1.00 94.69 91 GLY A C 1
ATOM 643 O O . GLY A 1 91 ? -8.086 -8.452 5.449 1.00 94.69 91 GLY A O 1
ATOM 644 N N . LYS A 1 92 ? -9.778 -9.958 5.451 1.00 97.06 92 LYS A N 1
ATOM 645 C CA . LYS A 1 92 ? -10.511 -9.430 4.293 1.00 97.06 92 LYS A CA 1
ATOM 646 C C . LYS A 1 92 ? -10.866 -7.957 4.475 1.00 97.06 92 LYS A C 1
ATOM 648 O O . LYS A 1 92 ? -11.328 -7.558 5.547 1.00 97.06 92 LYS A O 1
ATOM 653 N N . LEU A 1 93 ? -10.696 -7.170 3.421 1.00 97.00 93 LEU A N 1
ATOM 654 C CA . LEU A 1 93 ? -11.104 -5.770 3.365 1.00 97.00 93 LEU A CA 1
ATOM 655 C C . LEU A 1 93 ? -12.235 -5.605 2.345 1.00 97.00 93 LEU A C 1
ATOM 657 O O . LEU A 1 93 ? -12.242 -6.257 1.313 1.00 97.00 93 LEU A O 1
ATOM 661 N N . GLY A 1 94 ? -13.197 -4.723 2.617 1.00 96.69 94 GLY A N 1
ATOM 662 C CA . GLY A 1 94 ? -14.124 -4.256 1.575 1.00 96.69 94 GLY A CA 1
ATOM 663 C C . GLY A 1 94 ? -13.450 -3.234 0.652 1.00 96.69 94 GLY A C 1
ATOM 664 O O . GLY A 1 94 ? -12.456 -2.628 1.056 1.00 96.69 94 GLY A O 1
ATOM 665 N N . TYR A 1 95 ? -14.016 -2.993 -0.532 1.00 95.44 95 TYR A N 1
ATOM 666 C CA . TYR A 1 95 ? -13.470 -2.085 -1.554 1.00 95.44 95 TYR A CA 1
ATOM 667 C C . TYR A 1 95 ? -13.041 -0.713 -1.013 1.00 95.44 95 TYR A C 1
ATOM 669 O O . TYR A 1 95 ? -11.906 -0.293 -1.229 1.00 95.44 95 TYR A O 1
ATOM 677 N N . ASP A 1 96 ? -13.873 -0.063 -0.193 1.00 93.62 96 ASP A N 1
ATOM 678 C CA . ASP A 1 96 ? -13.516 1.220 0.428 1.00 93.62 96 ASP A CA 1
ATOM 679 C C . ASP A 1 96 ? -12.274 1.124 1.321 1.00 93.62 96 ASP A C 1
ATOM 681 O O . ASP A 1 96 ? -11.417 2.004 1.318 1.00 93.62 96 ASP A O 1
ATOM 685 N N . ASN A 1 97 ? -12.141 0.036 2.082 1.00 95.62 97 ASN A N 1
ATOM 686 C CA . ASN A 1 97 ? -10.972 -0.177 2.931 1.00 95.62 97 ASN A CA 1
ATOM 687 C C . ASN A 1 97 ? -9.722 -0.501 2.097 1.00 95.62 97 ASN A C 1
ATOM 689 O O . ASN A 1 97 ? -8.628 -0.113 2.502 1.00 95.62 97 ASN A O 1
ATOM 693 N N . VAL A 1 98 ? -9.873 -1.168 0.947 1.00 97.56 98 VAL A N 1
ATOM 694 C CA . VAL A 1 98 ? -8.781 -1.389 -0.016 1.00 97.56 98 VAL A CA 1
ATOM 695 C C . VAL A 1 98 ? -8.308 -0.057 -0.590 1.00 97.56 98 VAL A C 1
ATOM 697 O O . VAL A 1 98 ? -7.118 0.245 -0.500 1.00 97.56 98 VAL A O 1
ATOM 700 N N . ARG A 1 99 ? -9.233 0.782 -1.074 1.00 96.12 99 ARG A N 1
ATOM 701 C CA . ARG A 1 99 ? -8.936 2.130 -1.579 1.00 96.12 99 ARG A CA 1
ATOM 702 C C . ARG A 1 99 ? -8.186 2.965 -0.545 1.00 96.12 99 ARG A C 1
ATOM 704 O O . ARG A 1 99 ? -7.110 3.482 -0.822 1.00 96.12 99 ARG A O 1
ATOM 711 N N . MET A 1 100 ? -8.698 3.036 0.685 1.00 95.56 100 MET A N 1
ATOM 712 C CA . MET A 1 100 ? -8.051 3.801 1.757 1.00 95.56 100 MET A CA 1
ATOM 713 C C . MET A 1 100 ? -6.666 3.254 2.115 1.00 95.56 100 MET A C 1
ATOM 715 O O . MET A 1 100 ? -5.743 4.031 2.366 1.00 95.56 100 MET A O 1
ATOM 719 N N . ALA A 1 101 ? -6.496 1.929 2.130 1.00 97.25 101 ALA A N 1
ATOM 720 C CA . ALA A 1 101 ? -5.211 1.318 2.436 1.00 97.25 101 ALA A CA 1
ATOM 721 C C . ALA A 1 101 ? -4.157 1.627 1.361 1.00 97.25 101 ALA A C 1
ATOM 723 O O . ALA A 1 101 ? -3.043 2.037 1.693 1.00 97.25 101 ALA A O 1
ATOM 724 N N . LEU A 1 102 ? -4.516 1.464 0.085 1.00 97.19 102 LEU A N 1
ATOM 725 C CA . LEU A 1 102 ? -3.621 1.710 -1.043 1.00 97.19 102 LEU A CA 1
ATOM 726 C C . LEU A 1 102 ? -3.313 3.206 -1.212 1.00 97.19 102 LEU A C 1
ATOM 728 O O . LEU A 1 102 ? -2.157 3.566 -1.427 1.00 97.19 102 LEU A O 1
ATOM 732 N N . ALA A 1 103 ? -4.294 4.090 -1.003 1.00 95.69 103 ALA A N 1
ATOM 733 C CA . ALA A 1 103 ? -4.071 5.535 -0.989 1.00 95.69 103 ALA A CA 1
ATOM 734 C C . ALA A 1 103 ? -3.063 5.954 0.094 1.00 95.69 103 ALA A C 1
ATOM 736 O O . ALA A 1 103 ? -2.088 6.643 -0.198 1.00 95.69 103 ALA A O 1
ATOM 737 N N . LEU A 1 104 ? -3.235 5.497 1.340 1.00 96.00 104 LEU A N 1
ATOM 738 C CA . LEU A 1 104 ? -2.294 5.800 2.427 1.00 96.00 104 LEU A CA 1
ATOM 739 C C . LEU A 1 104 ? -0.894 5.233 2.174 1.00 96.00 104 LEU A C 1
ATOM 741 O O . LEU A 1 104 ? 0.099 5.880 2.509 1.00 96.00 104 LEU A O 1
ATOM 745 N N . ALA A 1 105 ? -0.811 4.042 1.581 1.00 97.25 105 ALA A N 1
ATOM 746 C CA . ALA A 1 105 ? 0.454 3.426 1.204 1.00 97.25 105 ALA A CA 1
ATOM 747 C C . ALA A 1 105 ? 1.197 4.263 0.153 1.00 97.25 105 ALA A C 1
ATOM 749 O O . ALA A 1 105 ? 2.372 4.589 0.340 1.00 97.25 105 ALA A O 1
ATOM 750 N N . GLN A 1 106 ? 0.501 4.677 -0.908 1.00 95.81 106 GLN A N 1
ATOM 751 C CA . GLN A 1 106 ? 1.052 5.555 -1.937 1.00 95.81 106 GLN A CA 1
ATOM 752 C C . GLN A 1 106 ? 1.492 6.903 -1.348 1.00 95.81 106 GLN A C 1
ATOM 754 O O . GLN A 1 106 ? 2.587 7.370 -1.654 1.00 95.81 106 GLN A O 1
ATOM 759 N N . ALA A 1 107 ? 0.703 7.485 -0.437 1.00 94.00 107 ALA A N 1
ATOM 760 C CA . ALA A 1 107 ? 1.053 8.725 0.261 1.00 94.00 107 ALA A CA 1
ATOM 761 C C . ALA A 1 107 ? 2.365 8.612 1.036 1.00 94.00 107 ALA A C 1
ATOM 763 O O . ALA A 1 107 ? 3.220 9.494 0.976 1.00 94.00 107 ALA A O 1
ATOM 764 N N . ALA A 1 108 ? 2.497 7.538 1.818 1.00 95.25 108 ALA A N 1
ATOM 765 C CA . ALA A 1 108 ? 3.624 7.361 2.717 1.00 95.25 108 ALA A CA 1
ATOM 766 C C . ALA A 1 108 ? 4.920 7.117 1.935 1.00 95.25 108 ALA A C 1
ATOM 768 O O . ALA A 1 108 ? 5.968 7.632 2.322 1.00 95.25 108 ALA A O 1
ATOM 769 N N . LEU A 1 109 ? 4.842 6.408 0.805 1.00 95.56 109 LEU A N 1
ATOM 770 C CA . LEU A 1 109 ? 5.971 6.247 -0.110 1.00 95.56 109 LEU A CA 1
ATOM 771 C C . LEU A 1 109 ? 6.309 7.551 -0.841 1.00 95.56 109 LEU A C 1
ATOM 773 O O . LEU A 1 109 ? 7.479 7.922 -0.884 1.00 95.56 109 LEU A O 1
ATOM 777 N N . ALA A 1 110 ? 5.312 8.303 -1.312 1.00 93.69 110 ALA A N 1
ATOM 778 C CA . ALA A 1 110 ? 5.537 9.611 -1.926 1.00 93.69 110 ALA A CA 1
ATOM 779 C C . ALA A 1 110 ? 6.212 10.594 -0.952 1.00 93.69 110 ALA A C 1
ATOM 781 O O . ALA A 1 110 ? 7.177 11.263 -1.318 1.00 93.69 110 ALA A O 1
ATOM 782 N N . LYS A 1 111 ? 5.779 10.622 0.316 1.00 92.69 111 LYS A N 1
ATOM 783 C CA . LYS A 1 111 ? 6.432 11.384 1.394 1.00 92.69 111 LYS A CA 1
ATOM 784 C C . LYS A 1 111 ? 7.879 10.935 1.625 1.00 92.69 111 LYS A C 1
ATOM 786 O O . LYS A 1 111 ? 8.740 11.763 1.901 1.00 92.69 111 LYS A O 1
ATOM 791 N N . ALA A 1 112 ? 8.158 9.641 1.476 1.00 94.06 112 ALA A N 1
ATOM 792 C CA . ALA A 1 112 ? 9.510 9.088 1.506 1.00 94.06 112 ALA A CA 1
ATOM 793 C C . ALA A 1 112 ? 10.298 9.312 0.195 1.00 94.06 112 ALA A C 1
ATOM 795 O O . ALA A 1 112 ? 11.348 8.702 0.009 1.00 94.06 112 ALA A O 1
ATOM 796 N N . GLN A 1 113 ? 9.809 10.174 -0.708 1.00 93.75 113 GLN A N 1
ATOM 797 C CA . GLN A 1 113 ? 10.397 10.479 -2.019 1.00 93.75 113 GLN A CA 1
ATOM 798 C C . GLN A 1 113 ? 10.490 9.260 -2.958 1.00 93.75 113 GLN A C 1
ATOM 800 O O . GLN A 1 113 ? 11.350 9.199 -3.834 1.00 93.75 113 GLN A O 1
ATOM 805 N N . ILE A 1 114 ? 9.587 8.289 -2.791 1.00 92.31 114 ILE A N 1
ATOM 806 C CA . ILE A 1 114 ? 9.473 7.087 -3.622 1.00 92.31 114 ILE A CA 1
ATOM 807 C C . ILE A 1 114 ? 8.173 7.175 -4.425 1.00 92.31 114 ILE A C 1
ATOM 809 O O . ILE A 1 114 ? 7.08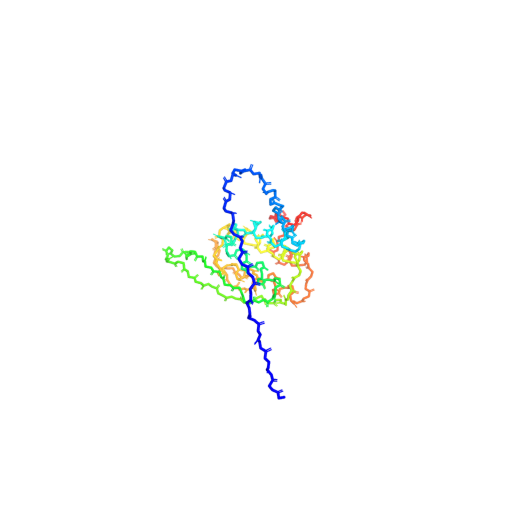7 6.917 -3.911 1.00 92.31 114 ILE A O 1
ATOM 813 N N . THR A 1 115 ? 8.286 7.533 -5.703 1.00 90.00 115 THR A N 1
ATOM 814 C CA . THR A 1 115 ? 7.146 7.644 -6.635 1.00 90.00 115 THR A CA 1
ATOM 815 C C . THR A 1 115 ? 6.973 6.415 -7.527 1.00 90.00 115 THR A C 1
ATOM 817 O O . THR A 1 115 ? 5.885 6.179 -8.042 1.00 90.00 115 THR A O 1
ATOM 820 N N . GLN A 1 116 ? 8.025 5.608 -7.675 1.00 90.00 116 GLN A N 1
ATOM 821 C CA . GLN A 1 116 ? 8.021 4.326 -8.381 1.00 90.00 116 GLN A CA 1
ATOM 822 C C . GLN A 1 116 ? 8.512 3.238 -7.419 1.00 90.00 116 GLN A C 1
ATOM 824 O O . GLN A 1 116 ? 9.709 2.943 -7.375 1.00 90.00 116 GLN A O 1
ATOM 829 N N . PRO A 1 117 ? 7.629 2.701 -6.565 1.00 93.62 117 PRO A N 1
ATOM 830 C CA . PRO A 1 117 ? 8.054 1.785 -5.523 1.00 93.62 117 PRO A CA 1
ATOM 831 C C . PRO A 1 117 ? 8.420 0.409 -6.076 1.00 93.62 117 PRO A C 1
ATOM 833 O O . PRO A 1 117 ? 7.873 -0.068 -7.064 1.00 93.62 117 PRO A O 1
ATOM 836 N N . THR A 1 118 ? 9.336 -0.261 -5.386 1.00 94.12 118 THR A N 1
ATOM 837 C CA . THR A 1 118 ? 9.617 -1.690 -5.571 1.00 94.12 118 THR A CA 1
ATOM 838 C C . THR A 1 118 ? 8.598 -2.544 -4.816 1.00 94.12 118 THR A C 1
ATOM 840 O O . THR A 1 118 ? 7.999 -2.092 -3.838 1.00 94.12 118 THR A O 1
ATOM 843 N N . ALA A 1 119 ? 8.465 -3.819 -5.188 1.00 95.19 119 ALA A N 1
ATOM 844 C CA . ALA A 1 119 ? 7.560 -4.743 -4.503 1.00 95.19 119 ALA A CA 1
ATOM 845 C C . ALA A 1 119 ? 7.846 -4.862 -2.989 1.00 95.19 119 ALA A C 1
ATOM 847 O O . ALA A 1 119 ? 6.914 -4.888 -2.189 1.00 95.19 119 ALA A O 1
ATOM 848 N N . ALA A 1 120 ? 9.121 -4.842 -2.584 1.00 94.50 120 ALA A N 1
ATOM 849 C CA . ALA A 1 120 ? 9.514 -4.851 -1.173 1.00 94.50 120 ALA A CA 1
ATOM 850 C C . ALA A 1 120 ? 9.121 -3.555 -0.435 1.00 94.50 120 ALA A C 1
ATOM 852 O O . ALA A 1 120 ? 8.727 -3.598 0.728 1.00 94.50 120 ALA A O 1
ATOM 853 N N . GLN A 1 121 ? 9.186 -2.396 -1.101 1.00 96.38 121 GLN A N 1
ATOM 854 C CA . GLN A 1 121 ? 8.711 -1.130 -0.527 1.00 96.38 121 GLN A CA 1
ATOM 855 C C . GLN A 1 121 ? 7.181 -1.110 -0.396 1.00 96.38 121 GLN A C 1
ATOM 857 O O . GLN A 1 121 ? 6.678 -0.622 0.616 1.00 96.38 121 GLN A O 1
ATOM 862 N N . ILE A 1 122 ? 6.448 -1.676 -1.366 1.00 97.88 122 ILE A N 1
ATOM 863 C CA . ILE A 1 122 ? 4.988 -1.856 -1.287 1.00 97.88 122 ILE A CA 1
ATOM 864 C C . ILE A 1 122 ? 4.627 -2.761 -0.100 1.00 97.88 122 ILE A C 1
ATOM 866 O O . ILE A 1 122 ? 3.778 -2.404 0.716 1.00 97.88 122 ILE A O 1
ATOM 870 N N . GLU A 1 123 ? 5.305 -3.901 0.053 1.00 98.00 123 GLU A N 1
ATOM 871 C CA . GLU A 1 123 ? 5.113 -4.781 1.209 1.00 98.00 123 GLU A CA 1
ATOM 872 C C . GLU A 1 123 ? 5.388 -4.043 2.524 1.00 98.00 123 GLU A C 1
ATOM 874 O O . GLU A 1 123 ? 4.556 -4.066 3.432 1.00 98.00 123 GLU A O 1
ATOM 879 N N . ALA A 1 124 ? 6.526 -3.355 2.630 1.00 98.12 124 ALA A N 1
ATOM 880 C CA . ALA A 1 124 ? 6.922 -2.668 3.851 1.00 98.12 124 ALA A CA 1
ATOM 881 C C . ALA A 1 124 ? 5.962 -1.528 4.222 1.00 98.12 124 ALA A C 1
ATOM 883 O O . ALA A 1 124 ? 5.653 -1.353 5.400 1.00 98.12 124 ALA A O 1
ATOM 884 N N . VAL A 1 125 ? 5.438 -0.762 3.260 1.00 98.25 125 VAL A N 1
ATOM 885 C CA . VAL A 1 125 ? 4.468 0.298 3.575 1.00 98.25 125 VAL A CA 1
ATOM 886 C C . VAL A 1 125 ? 3.096 -0.267 3.960 1.00 98.25 125 VAL A C 1
ATOM 888 O O . VAL A 1 125 ? 2.399 0.319 4.789 1.00 98.25 125 VAL A O 1
ATOM 891 N N . LEU A 1 126 ? 2.711 -1.429 3.424 1.00 98.56 126 LEU A N 1
ATOM 892 C CA . LEU A 1 126 ? 1.448 -2.086 3.758 1.00 98.56 126 LEU A CA 1
ATOM 893 C C . LEU A 1 126 ? 1.539 -2.825 5.099 1.00 98.56 126 LEU A C 1
ATOM 895 O O . LEU A 1 126 ? 0.761 -2.561 6.010 1.00 98.56 126 LEU A O 1
ATOM 899 N N . ASN A 1 127 ? 2.511 -3.713 5.269 1.00 98.56 127 ASN A N 1
ATOM 900 C CA . ASN A 1 127 ? 2.638 -4.595 6.431 1.00 98.56 127 ASN A CA 1
ATOM 901 C C . ASN A 1 127 ? 3.597 -4.079 7.515 1.00 98.56 127 ASN A C 1
ATOM 903 O O . ASN A 1 127 ? 3.685 -4.670 8.598 1.00 98.56 127 ASN A O 1
ATOM 907 N N . GLY A 1 128 ? 4.305 -2.987 7.258 1.00 97.75 128 GLY A N 1
ATOM 908 C CA . GLY A 1 128 ? 5.385 -2.503 8.107 1.00 97.75 128 GLY A CA 1
ATOM 909 C C . GLY A 1 128 ? 6.688 -3.232 7.790 1.00 97.75 128 GLY A C 1
ATOM 910 O O . GLY A 1 128 ? 6.690 -4.410 7.439 1.00 97.75 128 GLY A O 1
ATOM 911 N N . GLY A 1 129 ? 7.806 -2.531 7.928 1.00 97.00 129 GLY A N 1
ATOM 912 C CA . GLY A 1 129 ? 9.119 -3.046 7.553 1.00 97.00 129 GLY A CA 1
ATOM 913 C C . GLY A 1 129 ? 10.104 -1.916 7.298 1.00 97.00 129 GLY A C 1
ATOM 914 O O . GLY A 1 129 ? 9.723 -0.748 7.269 1.00 97.00 129 GLY A O 1
ATOM 915 N N . ALA A 1 130 ? 11.375 -2.255 7.136 1.00 96.44 130 ALA A N 1
ATOM 916 C CA . ALA A 1 130 ? 12.376 -1.280 6.735 1.00 96.44 130 ALA A CA 1
ATOM 917 C C . ALA A 1 130 ? 12.315 -1.057 5.218 1.00 96.44 130 ALA A C 1
ATOM 919 O O . ALA A 1 130 ? 12.115 -1.997 4.450 1.00 96.44 130 ALA A O 1
ATOM 920 N N . ILE A 1 131 ? 12.533 0.182 4.794 1.00 95.00 131 ILE A N 1
ATOM 921 C CA . ILE A 1 131 ? 12.773 0.543 3.401 1.00 95.00 131 ILE A CA 1
ATOM 922 C C . ILE A 1 131 ? 14.088 1.309 3.283 1.00 95.00 131 ILE A C 1
ATOM 924 O O . ILE A 1 131 ? 14.561 1.912 4.247 1.00 95.00 131 ILE A O 1
ATOM 928 N N . MET A 1 132 ? 14.645 1.334 2.076 1.00 93.94 132 MET A N 1
ATOM 929 C CA . MET A 1 132 ? 15.676 2.300 1.704 1.00 93.94 132 MET A CA 1
ATOM 930 C C . MET A 1 132 ? 15.009 3.450 0.954 1.00 93.94 132 MET A C 1
ATOM 932 O O . MET A 1 132 ? 14.462 3.238 -0.131 1.00 93.94 132 MET A O 1
ATOM 936 N N . ALA A 1 133 ? 15.016 4.635 1.563 1.00 92.88 133 ALA A N 1
ATOM 937 C CA . ALA A 1 133 ? 14.587 5.884 0.946 1.00 92.88 133 ALA A CA 1
ATOM 938 C C . ALA A 1 133 ? 15.813 6.656 0.415 1.00 92.88 133 ALA A C 1
ATOM 940 O O . ALA A 1 133 ? 16.941 6.357 0.819 1.00 92.88 133 ALA A O 1
ATOM 941 N N . PRO A 1 134 ? 15.633 7.668 -0.454 1.00 92.12 134 PRO A N 1
ATOM 942 C CA . PRO A 1 134 ? 16.747 8.466 -0.977 1.00 92.12 134 PRO A CA 1
ATOM 943 C C . PRO A 1 134 ? 17.604 9.142 0.106 1.00 92.12 134 PRO A C 1
ATOM 945 O O . PRO A 1 134 ? 18.802 9.326 -0.080 1.00 92.12 134 PRO A O 1
ATOM 948 N N . TYR A 1 135 ? 17.008 9.467 1.255 1.00 92.06 135 TYR A N 1
ATOM 949 C CA . TYR A 1 135 ? 17.685 10.059 2.413 1.00 92.06 135 TYR A CA 1
ATOM 950 C C . TYR A 1 135 ? 18.226 9.024 3.420 1.00 92.06 135 TYR A C 1
ATOM 952 O O . TYR A 1 135 ? 18.705 9.400 4.488 1.00 92.06 135 TYR A O 1
ATOM 960 N N . GLY A 1 136 ? 18.149 7.726 3.107 1.00 94.25 136 GLY A N 1
ATOM 961 C CA . GLY A 1 136 ? 18.663 6.637 3.938 1.00 94.25 136 GLY A CA 1
ATOM 962 C C . GLY A 1 136 ? 17.599 5.635 4.411 1.00 94.25 136 GLY A C 1
ATOM 963 O O . GLY A 1 136 ? 16.450 5.664 3.956 1.00 94.25 136 GLY A O 1
ATOM 964 N N . PRO A 1 137 ? 17.975 4.705 5.309 1.00 95.12 137 PRO A N 1
ATOM 965 C CA . PRO A 1 137 ? 17.061 3.702 5.844 1.00 95.12 137 PRO A CA 1
ATOM 966 C C . PRO A 1 137 ? 15.908 4.348 6.621 1.00 95.12 137 PRO A C 1
ATOM 968 O O . PRO A 1 137 ? 16.129 5.212 7.468 1.00 95.12 137 PRO A O 1
ATOM 971 N N . ALA A 1 138 ? 14.681 3.892 6.378 1.00 94.56 138 ALA A N 1
ATOM 972 C CA . ALA A 1 138 ? 13.494 4.349 7.093 1.00 94.56 138 ALA A CA 1
ATOM 973 C C . ALA A 1 138 ? 12.624 3.164 7.524 1.00 94.56 138 ALA A C 1
ATOM 975 O O . ALA A 1 138 ? 12.444 2.201 6.778 1.00 94.56 138 ALA A O 1
ATOM 976 N N . GLN A 1 139 ? 12.056 3.241 8.727 1.00 96.81 139 GLN A N 1
ATOM 977 C CA . GLN A 1 139 ? 11.129 2.235 9.237 1.00 96.81 139 GLN A CA 1
ATOM 978 C C . GLN A 1 139 ? 9.688 2.629 8.903 1.00 96.81 139 GLN A C 1
ATOM 980 O O . GLN A 1 139 ? 9.208 3.678 9.329 1.00 96.81 139 GLN A O 1
ATOM 985 N N . MET A 1 140 ? 8.977 1.752 8.199 1.00 96.50 140 MET A N 1
ATOM 986 C CA . MET A 1 140 ? 7.549 1.892 7.938 1.00 96.50 140 MET A CA 1
ATOM 987 C C . MET A 1 140 ? 6.733 1.209 9.042 1.00 96.50 140 MET A C 1
ATOM 989 O O . MET A 1 140 ? 7.002 0.045 9.370 1.00 96.50 140 MET A O 1
ATOM 993 N N . PRO A 1 141 ? 5.720 1.887 9.613 1.00 95.81 141 PRO A N 1
ATOM 994 C CA . PRO A 1 141 ? 4.848 1.291 10.622 1.00 95.81 141 PRO A CA 1
ATOM 995 C C . PRO A 1 141 ? 3.833 0.302 10.022 1.00 95.81 141 PRO A C 1
ATOM 997 O O . PRO A 1 141 ? 3.417 -0.624 10.717 1.00 95.81 141 PRO A O 1
ATOM 1000 N N . GLY A 1 142 ? 3.479 0.460 8.740 1.00 97.88 142 GLY A N 1
ATOM 1001 C CA . GLY A 1 142 ? 2.573 -0.424 8.002 1.00 97.88 142 GLY A CA 1
ATOM 1002 C C . GLY A 1 142 ? 1.102 -0.023 8.085 1.00 97.88 142 GLY A C 1
ATOM 1003 O O . GLY A 1 142 ? 0.508 -0.082 9.157 1.00 97.88 142 GLY A O 1
ATOM 1004 N N . VAL A 1 143 ? 0.476 0.321 6.957 1.00 98.38 143 VAL A N 1
ATOM 1005 C CA . VAL A 1 143 ? -0.953 0.689 6.889 1.00 98.38 143 VAL A CA 1
ATOM 1006 C C . VAL A 1 143 ? -1.857 -0.438 7.406 1.00 98.38 143 VAL A C 1
ATOM 1008 O O . VAL A 1 143 ? -2.687 -0.228 8.290 1.00 98.38 143 VAL A O 1
ATOM 1011 N N . LEU A 1 144 ? -1.665 -1.654 6.895 1.00 98.56 144 LEU A N 1
ATOM 1012 C CA . LEU A 1 144 ? -2.416 -2.854 7.266 1.00 98.56 144 LEU A CA 1
ATOM 1013 C C . LEU A 1 144 ? -2.066 -3.312 8.685 1.00 98.56 144 LEU A C 1
ATOM 1015 O O . LEU A 1 144 ? -2.939 -3.756 9.424 1.00 98.56 144 LEU A O 1
ATOM 1019 N N . ALA A 1 145 ? -0.807 -3.152 9.099 1.00 98.25 145 ALA A N 1
ATOM 1020 C CA . ALA A 1 145 ? -0.384 -3.463 10.463 1.00 98.25 145 ALA A CA 1
ATOM 1021 C C . ALA A 1 145 ? -1.030 -2.536 11.503 1.00 98.25 145 ALA A C 1
ATOM 1023 O O . ALA A 1 145 ? -1.425 -2.982 12.577 1.00 98.25 145 ALA A O 1
ATOM 1024 N N . LEU A 1 146 ? -1.156 -1.243 11.202 1.00 98.06 146 LEU A N 1
ATOM 1025 C CA . LEU A 1 146 ? -1.867 -0.301 12.063 1.00 98.06 146 LEU A CA 1
ATOM 1026 C C . LEU A 1 146 ? -3.378 -0.560 12.030 1.00 98.06 146 LEU A C 1
ATOM 1028 O O . LEU A 1 146 ? -4.030 -0.528 13.076 1.00 98.06 146 LEU A O 1
ATOM 1032 N N . ARG A 1 147 ? -3.933 -0.892 10.856 1.00 97.94 147 ARG A N 1
ATOM 1033 C CA . ARG A 1 147 ? -5.352 -1.233 10.711 1.00 97.94 147 ARG A CA 1
ATOM 1034 C C . ARG A 1 147 ? -5.734 -2.476 11.510 1.00 97.94 147 ARG A C 1
ATOM 1036 O O . ARG A 1 147 ? -6.774 -2.464 12.165 1.00 97.94 147 ARG A O 1
ATOM 1043 N N . SER A 1 148 ? -4.894 -3.511 11.519 1.00 97.62 148 SER A N 1
ATOM 1044 C CA . SER A 1 148 ? -5.147 -4.737 12.287 1.00 97.62 148 SER A CA 1
ATOM 1045 C C . SER A 1 148 ? -5.082 -4.532 13.801 1.00 97.62 148 SER A C 1
ATOM 1047 O O . SER A 1 148 ? -5.713 -5.275 14.545 1.00 97.62 148 SER A O 1
ATOM 1049 N N . ARG A 1 149 ? -4.414 -3.469 14.267 1.00 97.12 149 ARG A N 1
ATOM 1050 C CA . ARG A 1 149 ? -4.432 -3.019 15.671 1.00 97.12 149 ARG A CA 1
ATOM 1051 C C . ARG A 1 149 ? -5.674 -2.191 16.029 1.00 97.12 149 ARG A C 1
ATOM 1053 O O . ARG A 1 149 ? -5.714 -1.582 17.093 1.00 97.12 149 ARG A O 1
ATOM 1060 N N . GLY A 1 150 ? -6.664 -2.117 15.140 1.00 96.31 150 GLY A N 1
ATOM 1061 C CA . GLY A 1 150 ? -7.909 -1.385 15.367 1.00 96.31 150 GLY A CA 1
ATOM 1062 C C . GLY A 1 150 ? -7.809 0.124 15.141 1.00 96.31 150 GLY A C 1
ATOM 1063 O O . GLY A 1 150 ? -8.749 0.847 15.465 1.00 96.31 150 GLY A O 1
ATOM 1064 N N . GLN A 1 151 ? -6.710 0.632 14.569 1.00 96.06 151 GLN A N 1
ATOM 1065 C CA . GLN A 1 151 ? -6.632 2.056 14.252 1.00 96.06 151 GLN A CA 1
ATOM 1066 C C . GLN A 1 151 ? -7.622 2.432 13.141 1.00 96.06 151 GLN A C 1
ATOM 1068 O O . GLN A 1 151 ? -7.820 1.707 12.160 1.00 96.06 151 GLN A O 1
ATOM 1073 N N . VAL A 1 152 ? -8.249 3.596 13.301 1.00 94.25 152 VAL A N 1
ATOM 1074 C CA . VAL A 1 152 ? -9.079 4.227 12.268 1.00 94.25 152 VAL A CA 1
ATOM 1075 C C . VAL A 1 152 ? -8.201 4.981 11.269 1.00 94.25 152 VAL A C 1
ATOM 1077 O O . VAL A 1 152 ? -7.102 5.416 11.614 1.00 94.25 152 VAL A O 1
ATOM 1080 N N . TRP A 1 153 ? -8.686 5.180 10.042 1.00 93.62 153 TRP A N 1
ATOM 1081 C CA . TRP A 1 153 ? -7.901 5.751 8.937 1.00 93.62 153 TRP A CA 1
ATOM 1082 C C . TRP A 1 153 ? -7.247 7.097 9.258 1.00 93.62 153 TRP A C 1
ATOM 1084 O O . TRP A 1 153 ? -6.080 7.293 8.934 1.00 93.62 153 TRP A O 1
ATOM 1094 N N . GLY A 1 154 ? -7.945 7.981 9.977 1.00 91.75 154 GLY A N 1
ATOM 1095 C CA . GLY A 1 154 ? -7.376 9.260 10.413 1.00 91.75 154 GLY A CA 1
ATOM 1096 C C .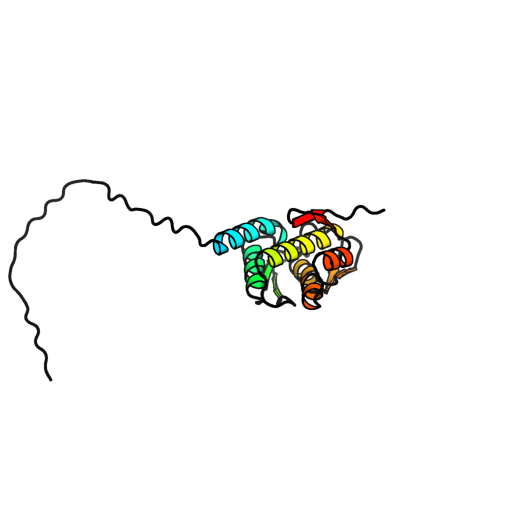 GLY A 1 154 ? -6.226 9.127 11.423 1.00 91.75 154 GLY A C 1
ATOM 1097 O O . GLY A 1 154 ? -5.339 9.973 11.456 1.00 91.75 154 GLY A O 1
ATOM 1098 N N . ASN A 1 155 ? -6.192 8.064 12.232 1.00 94.94 155 ASN A N 1
ATOM 1099 C CA . ASN A 1 155 ? -5.061 7.796 13.128 1.00 94.94 155 ASN A CA 1
ATOM 1100 C C . ASN A 1 155 ? -3.890 7.174 12.365 1.00 94.94 155 ASN A C 1
ATOM 1102 O O . ASN A 1 155 ? -2.742 7.522 12.627 1.00 94.94 155 ASN A O 1
ATOM 1106 N N . ILE A 1 156 ? -4.181 6.316 11.384 1.00 96.12 156 ILE A N 1
ATOM 1107 C CA . ILE A 1 156 ? -3.167 5.728 10.502 1.00 96.12 156 ILE A CA 1
ATOM 1108 C C . ILE A 1 156 ? -2.490 6.829 9.677 1.00 96.12 156 ILE A C 1
ATOM 1110 O O . ILE A 1 156 ? -1.265 6.881 9.616 1.00 96.12 156 ILE A O 1
ATOM 1114 N N . SER A 1 157 ? -3.259 7.761 9.106 1.00 93.12 157 SER A N 1
ATOM 1115 C CA . SER A 1 157 ? -2.708 8.879 8.333 1.00 93.12 157 SER A CA 1
ATOM 1116 C C . SER A 1 157 ? -1.803 9.773 9.190 1.00 93.12 157 SER A C 1
ATOM 1118 O O . SER A 1 157 ? -0.700 10.114 8.768 1.00 93.12 157 SER A O 1
ATOM 1120 N N . LYS A 1 158 ? -2.209 10.073 10.433 1.00 93.12 158 LYS A N 1
ATOM 1121 C CA . LYS A 1 158 ? -1.378 10.795 11.412 1.00 93.12 158 LYS A CA 1
ATOM 1122 C C . LYS A 1 158 ? -0.095 10.038 11.747 1.00 93.12 158 LYS A C 1
ATOM 1124 O O . LYS A 1 158 ? 0.970 10.643 11.739 1.00 93.12 158 LYS A O 1
ATOM 1129 N N . ALA A 1 159 ? -0.179 8.730 11.991 1.00 93.81 159 ALA A N 1
ATOM 1130 C CA . ALA A 1 159 ? 0.990 7.897 12.277 1.00 93.81 159 ALA A CA 1
ATOM 1131 C C . ALA A 1 159 ? 1.987 7.857 11.104 1.00 93.81 159 ALA A C 1
ATOM 1133 O O . ALA A 1 159 ? 3.192 7.769 11.319 1.00 93.81 159 ALA A O 1
ATOM 1134 N N . LEU A 1 160 ? 1.495 7.963 9.868 1.00 91.38 160 LEU A N 1
ATOM 1135 C CA . LEU A 1 160 ? 2.312 8.067 8.654 1.00 91.38 160 LEU A CA 1
ATOM 1136 C C . LEU A 1 160 ? 2.761 9.515 8.360 1.00 91.38 160 LEU A C 1
ATOM 1138 O O . LEU A 1 160 ? 3.651 9.752 7.540 1.00 91.38 160 LEU A O 1
ATOM 1142 N N . GLY A 1 161 ? 2.174 10.505 9.036 1.00 90.38 161 GLY A N 1
ATOM 1143 C CA . GLY A 1 161 ? 2.368 11.929 8.768 1.00 90.38 161 GLY A CA 1
ATOM 1144 C C . GLY A 1 161 ? 1.952 12.323 7.349 1.00 90.38 161 GLY A C 1
ATOM 1145 O O . GLY A 1 161 ? 2.684 13.055 6.689 1.00 90.38 161 GLY A O 1
ATOM 1146 N N . VAL A 1 162 ? 0.827 11.787 6.869 1.00 89.62 162 VAL A N 1
ATOM 1147 C CA . VAL A 1 162 ? 0.219 12.094 5.563 1.00 89.62 162 VAL A CA 1
ATOM 1148 C C . VAL A 1 162 ? -1.225 12.550 5.756 1.00 89.62 162 VAL A C 1
ATOM 1150 O O . VAL A 1 162 ? -1.881 12.167 6.732 1.00 89.62 162 VAL A O 1
ATOM 1153 N N . LYS A 1 163 ? -1.744 13.360 4.828 1.00 80.88 163 LYS A N 1
ATOM 1154 C CA . LYS A 1 163 ? -3.133 13.824 4.865 1.00 80.88 163 LYS A CA 1
ATOM 1155 C C . LYS A 1 163 ? -3.965 13.075 3.827 1.00 80.88 163 LYS A C 1
ATOM 1157 O O . LYS A 1 163 ? -3.615 13.031 2.654 1.00 80.88 163 LYS A O 1
ATOM 1162 N N . LEU A 1 164 ? -5.080 12.506 4.278 1.00 67.25 164 LEU A N 1
ATOM 1163 C CA . LEU A 1 164 ? -6.130 11.995 3.401 1.00 67.25 164 LEU A CA 1
ATOM 1164 C C . LEU A 1 164 ? -6.943 13.177 2.868 1.00 67.25 164 LEU A C 1
ATOM 1166 O O . LEU A 1 164 ? -7.430 13.991 3.656 1.00 67.25 164 LEU A O 1
ATOM 1170 N N . ALA A 1 165 ? -7.080 13.275 1.553 1.00 58.50 165 ALA A N 1
ATOM 1171 C CA . ALA A 1 165 ? -8.069 14.128 0.919 1.00 58.50 165 ALA A CA 1
ATOM 1172 C C . ALA A 1 165 ? -9.450 13.449 0.952 1.00 58.50 165 ALA A C 1
ATOM 1174 O O . ALA A 1 165 ? -9.576 12.240 1.162 1.00 58.50 165 ALA A O 1
ATOM 1175 N N . ALA A 1 166 ? -10.501 14.252 0.785 1.00 48.44 166 ALA A N 1
ATOM 1176 C CA . ALA A 1 166 ? -11.887 13.799 0.907 1.00 48.44 166 ALA A CA 1
ATOM 1177 C C . ALA A 1 166 ? -12.323 12.840 -0.217 1.00 48.44 166 ALA A C 1
ATOM 1179 O O . ALA A 1 166 ? -13.234 12.044 -0.016 1.00 48.44 166 ALA A O 1
ATOM 1180 N N . ASP A 1 167 ? -11.656 12.888 -1.369 1.00 55.41 167 ASP A N 1
ATOM 1181 C CA . ASP A 1 167 ? -11.851 11.985 -2.510 1.00 55.41 167 ASP A CA 1
ATOM 1182 C C . ASP A 1 167 ? -11.040 10.678 -2.389 1.00 55.41 167 ASP A C 1
ATOM 1184 O O . ASP A 1 167 ? -11.051 9.848 -3.294 1.00 55.41 167 ASP A O 1
ATOM 1188 N N . GLY A 1 168 ? -10.329 10.475 -1.273 1.00 52.47 168 GLY A N 1
ATOM 1189 C CA . GLY A 1 168 ? -9.424 9.342 -1.091 1.00 52.47 168 GLY A CA 1
ATOM 1190 C C . GLY A 1 168 ? -8.063 9.523 -1.767 1.00 52.47 168 GLY A C 1
ATOM 1191 O O . GLY A 1 168 ? -7.225 8.629 -1.655 1.00 52.47 168 GLY A O 1
ATOM 1192 N N . SER A 1 169 ? -7.801 10.667 -2.411 1.00 54.09 169 SER A N 1
ATOM 1193 C CA . SER A 1 169 ? -6.442 11.054 -2.790 1.00 54.09 169 SER A CA 1
ATOM 1194 C C . SER A 1 169 ? -5.648 11.472 -1.547 1.00 54.09 169 SER A C 1
ATOM 1196 O O . SER A 1 169 ? -6.176 11.603 -0.441 1.00 54.09 169 SER A O 1
ATOM 1198 N N . VAL A 1 170 ? -4.336 11.611 -1.675 1.00 52.41 170 VAL A N 1
ATOM 1199 C CA . VAL A 1 170 ? -3.439 11.885 -0.550 1.00 52.41 170 VAL A CA 1
ATOM 1200 C C . VAL A 1 170 ? -2.483 12.995 -0.941 1.00 52.41 170 VAL A C 1
ATOM 1202 O O . VAL A 1 170 ? -1.757 12.881 -1.925 1.00 52.41 170 VAL A O 1
ATOM 1205 N N . ALA A 1 171 ? -2.480 14.069 -0.159 1.00 48.94 171 ALA A N 1
ATOM 1206 C CA . ALA A 1 171 ? -1.486 15.125 -0.268 1.00 48.94 171 ALA A CA 1
ATOM 1207 C C . ALA A 1 171 ? -0.423 14.922 0.820 1.00 48.94 171 ALA A C 1
ATOM 1209 O O . ALA A 1 171 ? -0.727 14.470 1.935 1.00 48.94 171 ALA A O 1
ATOM 1210 N N . ALA A 1 172 ? 0.830 15.267 0.508 1.00 45.06 172 ALA A N 1
ATOM 1211 C CA . ALA A 1 172 ? 1.843 15.441 1.541 1.00 45.06 172 ALA A CA 1
ATOM 1212 C C . ALA A 1 172 ? 1.310 16.455 2.568 1.00 45.06 172 ALA A C 1
ATOM 1214 O O . ALA A 1 172 ? 0.702 17.456 2.193 1.00 45.06 172 ALA A O 1
ATOM 1215 N N . ALA A 1 173 ? 1.464 16.170 3.862 1.00 43.25 173 ALA A N 1
ATOM 1216 C CA . ALA A 1 173 ? 1.131 17.163 4.872 1.00 43.25 173 ALA A CA 1
ATOM 1217 C C . ALA A 1 173 ? 2.102 18.340 4.705 1.00 43.25 173 ALA A C 1
ATOM 1219 O O . ALA A 1 173 ? 3.315 18.119 4.760 1.00 43.25 173 ALA A O 1
ATOM 1220 N N . ASP A 1 174 ? 1.583 19.552 4.488 1.00 41.38 174 ASP A N 1
ATOM 1221 C CA . ASP A 1 174 ? 2.393 20.763 4.611 1.00 41.38 174 ASP A CA 1
ATOM 1222 C C . ASP A 1 174 ? 3.067 20.745 5.987 1.00 41.38 174 ASP A C 1
ATOM 1224 O O . ASP A 1 174 ? 2.424 20.485 7.012 1.00 41.38 174 ASP A O 1
ATOM 1228 N N . SER A 1 175 ? 4.388 20.928 5.990 1.00 36.31 175 SER A N 1
ATOM 1229 C CA . SER A 1 175 ? 5.134 21.130 7.233 1.00 36.31 175 SER A CA 1
ATOM 1230 C C . SER A 1 175 ? 4.725 22.480 7.837 1.00 36.31 175 SER A C 1
ATOM 1232 O O . SER A 1 175 ? 4.405 23.384 7.063 1.00 36.31 175 SER A O 1
ATOM 1234 N N . PRO A 1 176 ? 4.677 22.614 9.176 1.00 41.03 176 PRO A N 1
ATOM 1235 C CA . PRO A 1 176 ? 4.344 23.883 9.822 1.00 41.03 176 PRO A CA 1
ATOM 1236 C C . PRO A 1 176 ? 5.339 24.996 9.478 1.00 41.03 176 PRO A C 1
ATOM 1238 O O . PRO A 1 176 ? 6.530 24.678 9.250 1.00 41.03 176 PRO A O 1
#

Radius of gyration: 26.37 Å; chains: 1; bounding box: 58×80×67 Å